Protein AF-A0A1A5D2A3-F1 (afdb_monomer)

Structure (mmCIF, N/CA/C/O backbone):
data_AF-A0A1A5D2A3-F1
#
_entry.id   AF-A0A1A5D2A3-F1
#
loop_
_atom_site.group_PDB
_atom_site.id
_atom_site.type_symbol
_atom_site.label_atom_id
_atom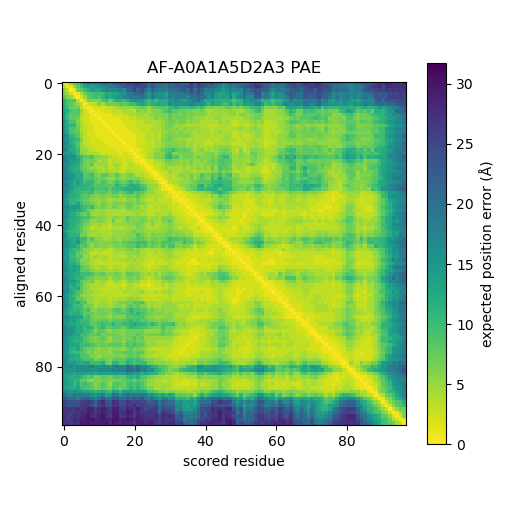_site.label_alt_id
_atom_site.label_comp_id
_atom_site.label_asym_id
_atom_site.label_entity_id
_atom_site.label_seq_id
_atom_site.pdbx_PDB_ins_code
_atom_site.Cartn_x
_atom_site.Cartn_y
_atom_site.Cartn_z
_atom_site.occupancy
_atom_site.B_iso_or_equiv
_atom_site.auth_seq_id
_atom_site.auth_comp_id
_atom_site.auth_asym_id
_atom_site.auth_atom_id
_atom_site.pdbx_PDB_model_num
ATOM 1 N N . MET A 1 1 ? 18.859 -3.060 -9.318 1.00 36.06 1 MET A N 1
ATOM 2 C CA . MET A 1 1 ? 19.002 -3.624 -7.960 1.00 36.06 1 MET A CA 1
ATOM 3 C C . MET A 1 1 ? 17.646 -3.484 -7.281 1.00 36.06 1 MET A C 1
ATOM 5 O O . MET A 1 1 ? 17.306 -2.406 -6.817 1.00 36.06 1 MET A O 1
ATOM 9 N N . ALA A 1 2 ? 16.792 -4.502 -7.407 1.00 46.47 2 ALA A N 1
ATOM 10 C CA . ALA A 1 2 ? 15.437 -4.448 -6.870 1.00 46.47 2 ALA A CA 1
ATOM 11 C C . ALA A 1 2 ? 15.517 -4.621 -5.352 1.00 46.47 2 ALA A C 1
ATOM 13 O O . ALA A 1 2 ? 15.985 -5.655 -4.876 1.00 46.47 2 ALA A O 1
ATOM 14 N N . LEU A 1 3 ? 15.101 -3.596 -4.613 1.00 49.12 3 LEU A N 1
ATOM 15 C CA . LEU A 1 3 ? 14.856 -3.676 -3.179 1.00 49.12 3 LEU A CA 1
ATOM 16 C C . LEU A 1 3 ? 13.822 -4.789 -2.965 1.00 49.12 3 LEU A C 1
ATOM 18 O O . LEU A 1 3 ? 12.628 -4.563 -3.140 1.00 49.12 3 LEU A O 1
ATOM 22 N N . ARG A 1 4 ? 14.265 -6.009 -2.639 1.00 54.66 4 ARG A N 1
ATOM 23 C CA . ARG A 1 4 ? 13.397 -6.958 -1.940 1.00 54.66 4 ARG A CA 1
ATOM 24 C C . ARG A 1 4 ? 13.177 -6.296 -0.585 1.00 54.66 4 ARG A C 1
ATOM 26 O O . ARG A 1 4 ? 14.161 -6.156 0.145 1.00 54.66 4 ARG A O 1
ATOM 33 N N . PRO A 1 5 ? 11.970 -5.810 -0.260 1.00 55.75 5 PRO A N 1
ATOM 34 C CA . PRO A 1 5 ? 11.752 -5.306 1.080 1.00 55.75 5 PRO A CA 1
ATOM 35 C C . PRO A 1 5 ? 12.091 -6.408 2.066 1.00 55.75 5 PRO A C 1
ATOM 37 O O . PRO A 1 5 ? 11.874 -7.592 1.785 1.00 55.75 5 PRO A O 1
ATOM 40 N N . CYS A 1 6 ? 12.620 -6.030 3.224 1.00 64.62 6 CYS A N 1
ATOM 41 C CA . CYS A 1 6 ? 12.708 -6.956 4.335 1.00 64.62 6 CYS A CA 1
ATOM 42 C C . CYS A 1 6 ? 11.297 -7.499 4.583 1.00 64.62 6 CYS A C 1
ATOM 44 O O . CYS A 1 6 ? 10.441 -6.793 5.111 1.00 64.62 6 CYS A O 1
ATOM 46 N N . ASN A 1 7 ? 11.045 -8.749 4.179 1.00 66.75 7 ASN A N 1
ATOM 47 C CA . ASN A 1 7 ? 9.720 -9.379 4.210 1.00 66.75 7 ASN A CA 1
ATOM 48 C C . ASN A 1 7 ? 9.066 -9.262 5.597 1.00 66.75 7 ASN A C 1
ATOM 50 O O . ASN A 1 7 ? 7.851 -9.163 5.719 1.00 66.75 7 ASN A O 1
ATOM 54 N N . ARG A 1 8 ? 9.896 -9.211 6.646 1.00 74.44 8 ARG A N 1
ATOM 55 C CA . ARG A 1 8 ? 9.485 -8.998 8.033 1.00 74.44 8 ARG A CA 1
ATOM 56 C C . ARG A 1 8 ? 8.860 -7.626 8.288 1.00 74.44 8 ARG A C 1
ATOM 58 O O . ARG A 1 8 ? 7.870 -7.559 8.999 1.00 74.44 8 ARG A O 1
ATOM 65 N N . GLU A 1 9 ? 9.426 -6.556 7.742 1.00 78.69 9 GLU A N 1
ATOM 66 C CA . GLU A 1 9 ? 8.951 -5.190 7.978 1.00 78.69 9 GLU A CA 1
ATOM 67 C C . GLU A 1 9 ? 7.622 -4.950 7.264 1.00 78.69 9 GLU A C 1
ATOM 69 O O . GLU A 1 9 ?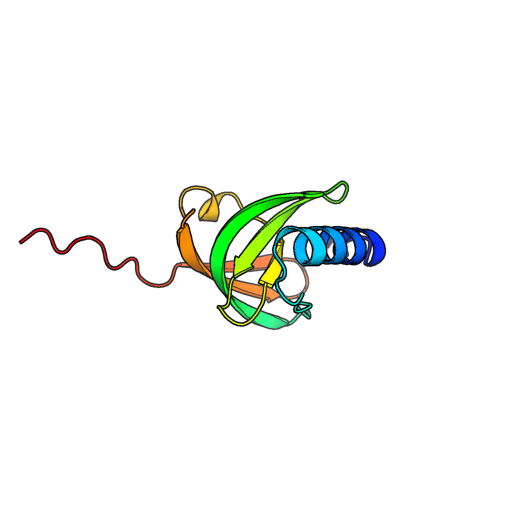 6.665 -4.488 7.879 1.00 78.69 9 GLU A O 1
ATOM 74 N N . LEU A 1 10 ? 7.529 -5.376 6.001 1.00 76.06 10 LEU A N 1
ATOM 75 C CA . LEU A 1 10 ? 6.275 -5.342 5.253 1.00 76.06 10 LEU A CA 1
ATOM 76 C C . LEU A 1 10 ? 5.196 -6.180 5.954 1.00 76.06 10 LEU A C 1
ATOM 78 O O . LEU A 1 10 ? 4.066 -5.724 6.101 1.00 76.06 10 LEU A O 1
ATOM 82 N N . ALA A 1 11 ? 5.548 -7.377 6.439 1.00 80.00 11 ALA A N 1
ATOM 83 C CA . ALA A 1 11 ? 4.625 -8.222 7.192 1.00 80.00 11 ALA A CA 1
ATOM 84 C C . ALA A 1 11 ? 4.207 -7.597 8.531 1.00 80.00 11 ALA A C 1
ATOM 86 O O . ALA 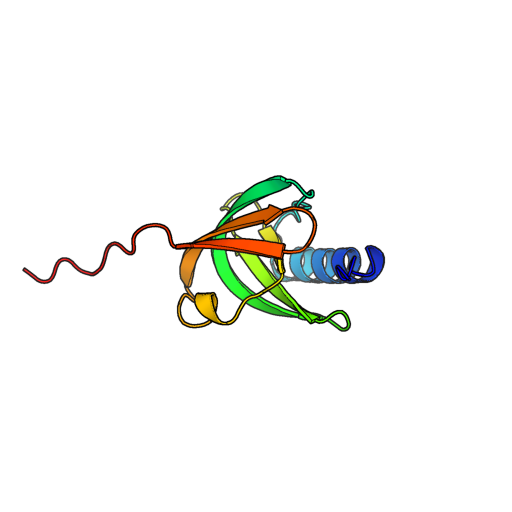A 1 11 ? 3.059 -7.757 8.937 1.00 80.00 11 ALA A O 1
ATOM 87 N N . GLN A 1 12 ? 5.107 -6.895 9.223 1.00 83.94 12 GLN A N 1
ATOM 88 C CA . GLN A 1 12 ? 4.783 -6.219 10.476 1.00 83.94 12 GLN A CA 1
ATOM 89 C C . GLN A 1 12 ? 3.855 -5.030 10.232 1.00 83.94 12 GLN A C 1
ATOM 91 O O . GLN A 1 12 ? 2.826 -4.932 10.886 1.00 83.94 12 GLN A O 1
ATOM 96 N N . ALA A 1 13 ? 4.166 -4.187 9.249 1.00 83.50 13 ALA A N 1
ATOM 97 C CA . ALA A 1 13 ? 3.322 -3.063 8.869 1.00 83.50 13 ALA A CA 1
ATOM 98 C C . ALA A 1 13 ? 1.935 -3.510 8.409 1.00 83.50 13 ALA A C 1
ATOM 100 O O . ALA A 1 13 ? 0.927 -2.923 8.783 1.00 83.50 13 ALA A O 1
ATOM 101 N N . ALA A 1 14 ? 1.879 -4.590 7.632 1.00 82.50 14 ALA A N 1
ATOM 102 C CA . ALA A 1 14 ? 0.630 -5.232 7.279 1.00 82.50 14 ALA A CA 1
ATOM 103 C C . ALA A 1 14 ? -0.158 -5.680 8.514 1.00 82.50 14 ALA A C 1
ATOM 105 O O . ALA A 1 14 ? -1.350 -5.427 8.596 1.00 82.50 14 ALA A O 1
ATOM 106 N N . LYS A 1 15 ? 0.477 -6.324 9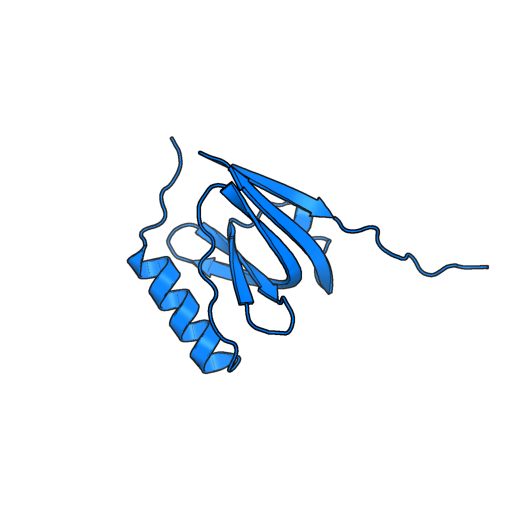.495 1.00 84.88 15 LYS A N 1
ATOM 107 C CA . LYS A 1 15 ? -0.216 -6.716 10.732 1.00 84.88 15 LYS A CA 1
ATOM 108 C C . LYS A 1 15 ? -0.738 -5.510 11.507 1.00 84.88 15 LYS A C 1
ATOM 110 O O . LYS A 1 15 ? -1.863 -5.563 11.984 1.00 84.88 15 LYS A O 1
ATOM 115 N N . ASP A 1 16 ? 0.049 -4.443 11.588 1.00 86.94 16 ASP A N 1
ATOM 116 C CA . ASP A 1 16 ? -0.329 -3.197 12.259 1.00 86.94 16 ASP A CA 1
ATOM 117 C C . ASP A 1 16 ? -1.560 -2.567 11.598 1.00 86.94 16 ASP A C 1
ATOM 119 O O . ASP A 1 16 ? -2.564 -2.298 12.248 1.00 86.94 16 ASP A O 1
ATOM 123 N N . ILE A 1 17 ? -1.537 -2.450 10.268 1.00 83.88 17 ILE A N 1
ATOM 124 C CA . ILE A 1 17 ? -2.662 -1.936 9.478 1.00 83.88 17 ILE A CA 1
ATOM 125 C C . ILE A 1 17 ? -3.879 -2.852 9.592 1.00 83.88 17 ILE A C 1
ATOM 127 O O . ILE A 1 17 ? -4.997 -2.360 9.695 1.00 83.88 17 ILE A O 1
ATOM 131 N N . ALA A 1 18 ? -3.690 -4.171 9.581 1.00 84.81 18 ALA A N 1
ATOM 132 C CA . ALA A 1 18 ? -4.779 -5.123 9.764 1.00 84.81 18 ALA A CA 1
ATOM 133 C C . ALA A 1 18 ? -5.419 -4.988 11.154 1.00 84.81 18 ALA A C 1
ATOM 135 O O . ALA A 1 18 ? -6.636 -5.076 11.269 1.00 84.81 18 ALA A O 1
ATOM 136 N N . ALA A 1 19 ? -4.619 -4.734 12.192 1.00 84.75 19 ALA A N 1
ATOM 137 C CA . ALA A 1 19 ? -5.106 -4.494 13.547 1.00 84.75 19 ALA A CA 1
ATOM 138 C C . ALA A 1 19 ? -5.829 -3.140 13.677 1.00 84.75 19 ALA A C 1
ATOM 140 O O . ALA A 1 19 ? -6.871 -3.071 14.318 1.00 84.75 19 ALA A O 1
ATOM 141 N N . ASP A 1 20 ? -5.310 -2.091 13.034 1.00 84.56 20 ASP A N 1
ATOM 142 C CA . ASP A 1 20 ? -5.869 -0.730 13.030 1.00 84.56 20 ASP A CA 1
ATOM 143 C C . ASP A 1 20 ? -7.152 -0.618 12.191 1.00 84.56 20 ASP A C 1
ATOM 145 O O . ASP A 1 20 ? -8.145 -0.028 12.604 1.00 84.56 20 ASP A O 1
ATOM 149 N N . THR A 1 21 ? -7.143 -1.204 10.991 1.00 77.44 21 THR A N 1
ATOM 150 C CA . THR A 1 21 ? -8.230 -1.062 10.005 1.00 77.44 21 THR A CA 1
ATOM 151 C C . THR A 1 21 ? -9.226 -2.225 10.060 1.00 77.44 21 THR A C 1
ATOM 153 O O . THR A 1 21 ? -10.296 -2.140 9.466 1.00 77.44 21 THR A O 1
ATOM 156 N N . GLY A 1 22 ? -8.876 -3.338 10.715 1.00 80.75 22 GLY A N 1
ATOM 157 C CA . GLY A 1 22 ? -9.671 -4.574 10.738 1.00 80.75 22 GLY A CA 1
ATOM 158 C C . GLY A 1 22 ? -9.699 -5.342 9.409 1.00 80.75 22 GLY A C 1
ATOM 159 O O . GLY A 1 22 ? -10.429 -6.322 9.275 1.00 80.75 22 GLY A O 1
ATOM 160 N N . LEU A 1 23 ? -8.935 -4.902 8.407 1.00 82.94 23 LEU A N 1
ATOM 161 C CA . LEU A 1 23 ? -8.913 -5.507 7.077 1.00 82.94 23 LEU A CA 1
ATOM 162 C C . LEU A 1 23 ? -7.936 -6.689 7.023 1.00 82.94 23 LEU A C 1
ATOM 164 O O . LEU A 1 23 ? -6.886 -6.682 7.662 1.00 82.94 23 LEU A O 1
ATOM 168 N N . ALA A 1 24 ? -8.235 -7.691 6.196 1.00 83.88 24 ALA A N 1
ATOM 169 C CA . ALA A 1 24 ? -7.320 -8.805 5.965 1.00 83.88 24 ALA A CA 1
ATOM 170 C C . ALA A 1 24 ? -6.154 -8.379 5.055 1.00 83.88 24 ALA A C 1
ATOM 172 O O . ALA A 1 24 ? -6.371 -7.884 3.945 1.00 83.88 24 ALA A O 1
ATOM 173 N N . HIS A 1 25 ? -4.913 -8.608 5.496 1.00 81.00 25 HIS A N 1
ATOM 174 C CA . HIS A 1 25 ? -3.741 -8.379 4.652 1.00 81.00 25 HIS A CA 1
ATOM 175 C C . HIS A 1 25 ? -3.641 -9.447 3.562 1.00 81.00 25 HIS A C 1
ATOM 177 O O . HIS A 1 25 ? -3.491 -10.637 3.856 1.00 81.00 25 HIS A O 1
ATOM 183 N N . ARG A 1 26 ? -3.652 -9.016 2.299 1.00 81.12 26 ARG A N 1
ATOM 184 C CA . ARG A 1 26 ? -3.414 -9.883 1.145 1.00 81.12 26 ARG A CA 1
ATOM 185 C C . ARG A 1 26 ? -2.011 -9.632 0.589 1.00 81.12 26 ARG A C 1
ATOM 187 O O . ARG A 1 26 ? -1.783 -8.569 -0.002 1.00 81.12 26 ARG A O 1
ATOM 194 N N . PRO A 1 27 ? -1.073 -10.583 0.764 1.00 75.12 27 PRO A N 1
ATOM 195 C CA . PRO A 1 27 ? 0.273 -10.441 0.233 1.00 75.12 27 PRO A CA 1
ATOM 196 C C . PRO A 1 27 ? 0.238 -10.391 -1.297 1.00 75.12 27 PRO A C 1
ATOM 198 O O . PRO A 1 27 ? -0.489 -11.145 -1.947 1.00 75.12 27 PRO A O 1
ATOM 201 N N . VAL A 1 28 ? 1.040 -9.494 -1.866 1.00 74.44 28 VAL A N 1
ATOM 202 C CA . VAL A 1 28 ? 1.183 -9.337 -3.315 1.00 74.44 28 VAL A CA 1
ATOM 203 C C . VAL A 1 28 ? 2.452 -10.050 -3.751 1.00 74.44 28 VAL A C 1
ATOM 205 O O . VAL A 1 28 ? 3.551 -9.626 -3.396 1.00 74.44 28 VAL A O 1
ATOM 208 N N . ALA A 1 29 ? 2.295 -11.142 -4.496 1.00 72.31 29 ALA A N 1
ATOM 209 C CA . ALA A 1 29 ? 3.420 -11.837 -5.105 1.00 72.31 29 ALA A CA 1
ATOM 210 C C . ALA A 1 29 ? 3.951 -11.058 -6.318 1.00 72.31 29 ALA A C 1
ATOM 212 O O . ALA A 1 29 ? 3.234 -10.270 -6.944 1.00 72.31 29 ALA A O 1
ATOM 213 N N . ASP A 1 30 ? 5.212 -11.287 -6.674 1.00 70.25 30 ASP A N 1
ATOM 214 C CA . ASP A 1 30 ? 5.734 -10.822 -7.951 1.00 70.25 30 ASP A CA 1
ATOM 215 C C . ASP A 1 30 ? 4.938 -11.437 -9.115 1.00 70.25 30 ASP A C 1
ATOM 217 O O . ASP A 1 30 ? 4.506 -12.584 -9.077 1.00 70.25 30 ASP A O 1
ATOM 221 N N . GLY A 1 31 ? 4.650 -10.624 -10.129 1.00 72.62 31 GLY A N 1
ATOM 222 C CA . GLY A 1 31 ? 3.755 -10.978 -11.231 1.00 72.62 31 GLY A CA 1
ATOM 223 C C . GLY A 1 31 ? 2.269 -10.765 -10.932 1.00 72.62 31 GLY A C 1
ATOM 224 O O . GLY A 1 31 ? 1.467 -10.773 -11.867 1.00 72.62 31 GLY A O 1
ATOM 225 N N . GLN A 1 32 ? 1.882 -10.518 -9.675 1.00 80.69 32 GLN A N 1
ATOM 226 C CA . GLN A 1 32 ? 0.478 -10.346 -9.319 1.00 80.69 32 GLN A CA 1
ATOM 227 C C . GLN A 1 32 ? -0.012 -8.923 -9.618 1.00 80.69 32 GLN A C 1
ATOM 229 O O . GLN A 1 32 ? 0.624 -7.920 -9.273 1.00 80.69 32 GLN A O 1
ATOM 234 N N . ARG A 1 33 ? -1.178 -8.850 -10.265 1.00 84.25 33 ARG A N 1
ATOM 235 C CA . ARG A 1 33 ? -1.952 -7.622 -10.447 1.00 84.25 33 ARG A CA 1
ATOM 236 C C . ARG A 1 33 ? -2.951 -7.503 -9.310 1.00 84.25 33 ARG A C 1
ATOM 238 O O . ARG A 1 33 ? -3.702 -8.437 -9.049 1.00 84.25 33 ARG A O 1
ATOM 245 N N . VAL A 1 34 ? -2.972 -6.345 -8.671 1.00 86.31 34 VAL A N 1
ATOM 246 C CA . VAL A 1 34 ? -3.893 -6.021 -7.587 1.00 86.31 34 VAL A CA 1
ATOM 247 C C . VAL A 1 34 ? -4.621 -4.746 -7.944 1.00 86.31 34 VAL A C 1
ATOM 249 O O . VAL A 1 34 ? -3.983 -3.719 -8.147 1.00 86.31 34 VAL A O 1
ATOM 252 N N . ALA A 1 35 ? -5.942 -4.816 -8.034 1.00 87.31 35 ALA A N 1
ATOM 253 C CA . ALA A 1 35 ? -6.797 -3.651 -8.192 1.00 87.31 35 ALA A CA 1
ATOM 254 C C . ALA A 1 35 ? -7.393 -3.271 -6.836 1.00 87.31 35 ALA A C 1
ATOM 256 O O . ALA A 1 35 ? -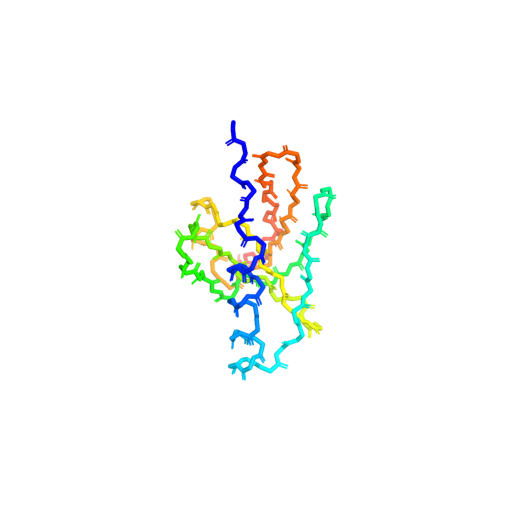7.657 -4.137 -6.015 1.00 87.31 35 ALA A O 1
ATOM 257 N N . GLY A 1 36 ? -7.569 -1.978 -6.593 1.00 88.56 36 GLY A N 1
ATOM 258 C CA . GLY A 1 36 ? -8.198 -1.494 -5.375 1.00 88.56 36 GLY A CA 1
ATOM 259 C C . GLY A 1 36 ? -8.268 0.024 -5.319 1.00 88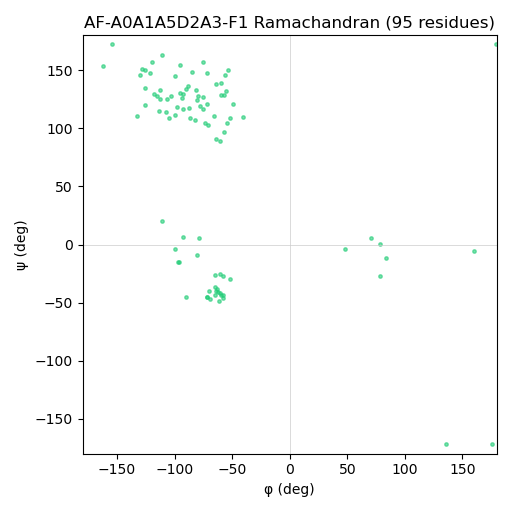.56 36 GLY A C 1
ATOM 260 O O . GLY A 1 36 ? -7.709 0.733 -6.156 1.00 88.56 36 GLY A O 1
ATOM 261 N N . ILE A 1 37 ? -8.967 0.545 -4.323 1.00 88.81 37 ILE A N 1
ATOM 262 C CA . ILE A 1 37 ? -9.040 1.976 -4.056 1.00 88.81 37 ILE A CA 1
ATOM 263 C C . ILE A 1 37 ? -7.775 2.389 -3.313 1.00 88.81 37 ILE A C 1
ATOM 265 O O . ILE A 1 37 ? -7.428 1.817 -2.278 1.00 88.81 37 ILE A O 1
ATOM 269 N N . TYR A 1 38 ? -7.087 3.412 -3.818 1.00 89.69 38 TYR A N 1
ATOM 270 C CA . TYR A 1 38 ? -5.961 3.998 -3.107 1.00 89.69 38 TYR A CA 1
ATOM 271 C C . TYR A 1 38 ? -6.461 4.772 -1.889 1.00 89.69 38 TYR A C 1
ATOM 273 O O . TYR A 1 38 ? -6.982 5.880 -2.010 1.00 89.69 38 TYR A O 1
ATOM 281 N N . ARG A 1 39 ? -6.311 4.175 -0.703 1.00 85.62 39 ARG A N 1
ATOM 282 C CA . ARG A 1 39 ? -6.820 4.743 0.554 1.00 85.62 39 ARG A CA 1
ATOM 283 C C . ARG A 1 39 ? -5.810 5.644 1.249 1.00 85.62 39 ARG A C 1
ATOM 285 O O . ARG A 1 39 ? -6.190 6.706 1.725 1.00 85.62 39 ARG A O 1
ATOM 292 N N . ARG A 1 40 ? -4.547 5.208 1.342 1.00 86.19 40 ARG A N 1
ATOM 293 C CA . ARG A 1 40 ? -3.460 5.952 2.004 1.00 86.19 40 ARG A CA 1
ATOM 294 C C . ARG A 1 40 ? -2.076 5.452 1.604 1.00 86.19 40 ARG A C 1
ATOM 296 O O . ARG A 1 40 ? -1.903 4.276 1.271 1.00 86.19 40 ARG A O 1
ATOM 303 N N . SER A 1 41 ? -1.082 6.337 1.684 1.00 86.88 41 SER A N 1
ATOM 304 C CA . SER A 1 41 ? 0.334 5.963 1.651 1.00 86.88 41 SER A CA 1
ATOM 305 C C . SER A 1 41 ? 0.840 5.665 3.058 1.00 86.88 41 SER A C 1
ATOM 307 O O . SER A 1 41 ? 0.587 6.434 3.981 1.00 86.88 41 SER A O 1
ATOM 309 N N . VAL A 1 42 ? 1.608 4.593 3.199 1.00 85.25 42 VAL A N 1
ATOM 310 C CA . VAL A 1 42 ? 2.234 4.162 4.447 1.00 85.25 42 VAL A CA 1
ATOM 311 C C . VAL A 1 42 ? 3.742 4.318 4.296 1.00 85.25 42 VAL A C 1
ATOM 313 O O . VAL A 1 42 ? 4.333 3.814 3.340 1.00 85.25 42 VAL A O 1
ATOM 316 N N . MET A 1 43 ? 4.372 5.050 5.211 1.00 84.44 43 MET A N 1
ATOM 317 C CA . MET A 1 43 ? 5.827 5.174 5.257 1.00 84.44 43 MET A CA 1
ATOM 318 C C . MET A 1 43 ? 6.390 4.021 6.086 1.00 84.44 43 MET A C 1
ATOM 320 O O . MET A 1 43 ? 6.080 3.915 7.268 1.00 84.44 43 MET A O 1
ATOM 324 N N . LEU A 1 44 ? 7.196 3.167 5.460 1.00 81.50 44 LEU A N 1
ATOM 325 C CA . LEU A 1 44 ? 7.931 2.089 6.115 1.00 81.50 44 LEU A CA 1
ATOM 326 C C . LEU A 1 44 ? 9.434 2.407 6.101 1.00 81.50 44 LEU A C 1
ATOM 328 O O . LEU A 1 44 ? 9.887 3.242 5.314 1.00 81.50 44 LEU A O 1
ATOM 332 N N . ALA A 1 45 ? 10.221 1.734 6.939 1.00 76.06 45 ALA A N 1
ATOM 333 C CA . ALA A 1 45 ? 11.674 1.922 6.981 1.00 76.06 45 ALA A CA 1
ATOM 334 C C . ALA A 1 45 ? 12.359 1.485 5.667 1.00 76.06 45 ALA A C 1
ATOM 336 O O . ALA A 1 45 ? 13.373 2.055 5.274 1.00 76.06 45 ALA A O 1
ATOM 337 N N . SER A 1 46 ? 11.752 0.553 4.930 1.00 72.31 46 SER A N 1
ATOM 338 C CA . SER A 1 46 ? 12.175 0.112 3.598 1.00 72.31 46 SER A CA 1
ATOM 339 C C . SER A 1 46 ? 11.730 1.053 2.464 1.00 72.31 46 SER A C 1
ATOM 341 O O . SER A 1 46 ? 12.131 0.856 1.317 1.00 72.31 46 SER A O 1
ATOM 343 N N . GLY A 1 47 ? 10.874 2.043 2.738 1.00 83.50 47 GLY A N 1
ATOM 344 C CA . GLY A 1 47 ? 10.354 2.988 1.747 1.00 83.50 47 GLY A CA 1
ATOM 345 C C . GLY A 1 47 ? 8.850 3.232 1.864 1.00 83.50 47 GLY A C 1
ATOM 346 O O . GLY A 1 47 ? 8.189 2.806 2.808 1.00 83.50 47 GLY A O 1
ATOM 347 N N . ARG A 1 48 ? 8.276 3.940 0.888 1.00 86.06 48 ARG A N 1
ATOM 348 C CA . ARG A 1 48 ? 6.845 4.271 0.884 1.00 86.06 48 ARG A CA 1
ATOM 349 C C . ARG A 1 48 ? 6.031 3.189 0.174 1.00 86.06 48 ARG A C 1
ATOM 351 O O . ARG A 1 48 ? 6.353 2.782 -0.942 1.00 86.06 48 ARG A O 1
ATOM 358 N N . TYR A 1 49 ? 4.934 2.785 0.799 1.00 86.06 49 TYR A N 1
ATOM 359 C CA . TYR A 1 49 ? 3.978 1.809 0.289 1.00 86.06 49 TYR A CA 1
ATOM 360 C C . TYR A 1 49 ? 2.601 2.437 0.158 1.00 86.06 49 TYR A C 1
ATOM 362 O O . TYR A 1 49 ? 2.282 3.447 0.778 1.00 86.06 49 TYR A O 1
ATOM 370 N N . THR A 1 50 ? 1.782 1.857 -0.697 1.00 88.31 50 THR A N 1
ATOM 371 C CA . THR A 1 50 ? 0.386 2.214 -0.878 1.00 88.31 50 THR A CA 1
ATOM 372 C C . THR A 1 50 ? -0.485 1.084 -0.400 1.00 88.31 50 THR A C 1
ATOM 374 O O . THR A 1 50 ? -0.264 -0.069 -0.760 1.00 88.31 50 THR A O 1
ATOM 377 N N . MET A 1 51 ? -1.493 1.460 0.378 1.00 89.31 51 MET A N 1
ATOM 378 C CA . MET A 1 51 ? -2.593 0.593 0.744 1.00 89.31 51 MET A CA 1
ATOM 379 C C . MET A 1 51 ? -3.666 0.675 -0.342 1.00 89.31 51 MET A C 1
ATOM 381 O O . MET A 1 51 ? -4.335 1.705 -0.487 1.00 89.31 51 MET A O 1
ATOM 385 N N . LEU A 1 52 ? -3.796 -0.409 -1.107 1.00 89.81 52 LEU A N 1
ATOM 386 C CA . LEU A 1 52 ? -4.937 -0.637 -1.985 1.00 89.81 52 LEU A CA 1
ATOM 387 C C . LEU A 1 52 ? -5.970 -1.458 -1.240 1.00 89.81 52 LEU A C 1
ATOM 389 O O . LEU A 1 52 ? -5.649 -2.525 -0.726 1.00 89.81 52 LEU A O 1
ATOM 393 N N . ASP A 1 53 ? -7.185 -0.942 -1.195 1.00 88.12 53 ASP A N 1
ATOM 394 C CA . ASP A 1 53 ? -8.340 -1.628 -0.641 1.00 88.12 53 ASP A CA 1
ATOM 395 C C . ASP A 1 53 ? -9.141 -2.273 -1.776 1.00 88.12 53 ASP A C 1
ATOM 397 O O . ASP A 1 53 ? -9.603 -1.583 -2.682 1.00 88.12 53 ASP A O 1
ATOM 401 N N . ASP A 1 54 ? -9.262 -3.596 -1.747 1.00 84.31 54 ASP A N 1
ATOM 402 C CA . ASP A 1 54 ? -10.032 -4.389 -2.720 1.00 84.31 54 ASP A CA 1
ATOM 403 C C . ASP A 1 54 ? -11.484 -4.615 -2.235 1.00 84.31 54 ASP A C 1
ATOM 405 O O . ASP A 1 54 ? -12.246 -5.383 -2.811 1.00 84.31 54 ASP A O 1
ATOM 409 N N . GLY A 1 55 ? -11.890 -3.987 -1.125 1.00 81.31 55 GLY A N 1
ATOM 410 C CA . GLY A 1 55 ? -13.178 -4.198 -0.458 1.00 81.31 55 GLY A CA 1
ATOM 411 C C . GLY A 1 55 ? -13.254 -5.469 0.398 1.00 81.31 55 GLY A C 1
ATOM 412 O O . GLY A 1 55 ? -13.987 -5.495 1.382 1.00 81.31 55 GLY A O 1
ATOM 413 N N . MET A 1 56 ? -12.478 -6.512 0.082 1.00 83.00 56 MET A N 1
ATOM 414 C CA . MET A 1 56 ? -12.370 -7.740 0.897 1.00 83.00 56 MET A CA 1
ATOM 415 C C . MET A 1 56 ? -11.155 -7.749 1.834 1.00 83.00 56 MET A C 1
ATOM 417 O O . MET A 1 56 ? -11.037 -8.583 2.729 1.00 83.00 56 MET A O 1
ATOM 421 N N . GLY A 1 57 ? -10.214 -6.848 1.598 1.00 86.75 57 GLY A N 1
ATOM 422 C CA . GLY A 1 57 ? -8.955 -6.760 2.310 1.00 86.75 57 GLY A CA 1
ATOM 423 C C . GLY A 1 57 ? -8.090 -5.681 1.689 1.00 86.75 57 GLY A C 1
ATOM 424 O O . GLY A 1 57 ? -8.525 -4.946 0.800 1.00 86.75 57 GLY A O 1
ATOM 425 N N . PHE A 1 58 ? -6.847 -5.611 2.141 1.00 89.00 58 PHE A N 1
ATOM 426 C CA . PHE A 1 58 ? -5.902 -4.636 1.629 1.00 89.00 58 PHE A CA 1
ATOM 427 C C . PHE A 1 58 ? -4.603 -5.288 1.187 1.00 89.00 58 PHE A C 1
ATOM 429 O O . PHE A 1 58 ? -4.150 -6.295 1.736 1.00 89.00 58 PHE A O 1
ATOM 436 N N . SER A 1 59 ? -3.971 -4.651 0.216 1.00 88.38 59 SER A N 1
ATOM 437 C CA . SER A 1 59 ? -2.670 -5.037 -0.295 1.00 88.38 59 SER A CA 1
ATOM 438 C C . SER A 1 59 ? -1.717 -3.862 -0.241 1.00 88.38 59 SER A C 1
ATOM 440 O O . SER A 1 59 ? -2.046 -2.742 -0.640 1.00 88.38 59 SER A O 1
ATOM 442 N N . LEU A 1 60 ? -0.512 -4.144 0.244 1.00 86.62 60 LEU A N 1
ATOM 443 C CA . LEU A 1 60 ? 0.582 -3.191 0.264 1.00 86.62 60 LEU A CA 1
ATOM 444 C C . LEU A 1 60 ? 1.416 -3.363 -0.995 1.00 86.62 60 LEU A C 1
ATOM 446 O O . LEU A 1 60 ? 2.042 -4.398 -1.214 1.00 86.62 60 LEU A O 1
ATOM 450 N N . VAL A 1 61 ? 1.436 -2.321 -1.813 1.00 87.12 61 VAL A N 1
ATOM 451 C CA . VAL A 1 61 ? 2.239 -2.262 -3.035 1.00 87.12 61 VAL A CA 1
ATOM 452 C C . VAL A 1 61 ? 3.193 -1.075 -2.960 1.00 87.12 61 VAL A C 1
ATOM 454 O O . VAL A 1 61 ? 2.862 -0.067 -2.334 1.00 87.12 61 VAL A O 1
ATOM 457 N N . PRO A 1 62 ? 4.392 -1.155 -3.553 1.00 86.19 62 PRO A N 1
ATOM 458 C CA . PRO A 1 62 ? 5.345 -0.053 -3.497 1.00 86.19 62 PRO A CA 1
ATOM 459 C C . PRO A 1 62 ? 4.739 1.213 -4.116 1.00 86.19 62 PRO A C 1
ATOM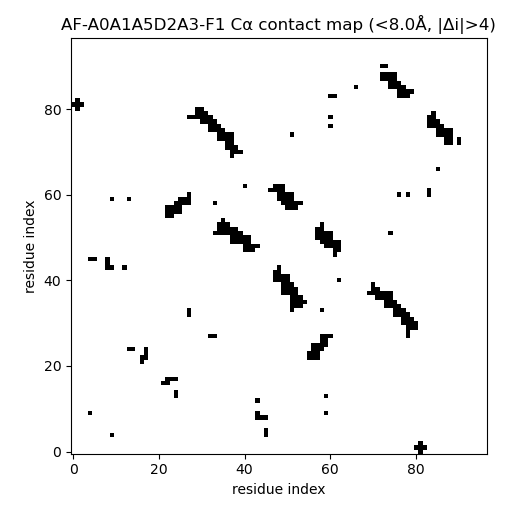 461 O O . PRO A 1 62 ? 4.194 1.189 -5.220 1.00 86.19 62 PRO A O 1
ATOM 464 N N . TRP A 1 63 ? 4.793 2.328 -3.393 1.00 87.75 63 TRP A N 1
ATOM 465 C CA . TRP A 1 63 ? 4.192 3.584 -3.836 1.00 87.75 63 TRP A CA 1
ATOM 466 C C . TRP A 1 63 ? 5.001 4.205 -4.986 1.00 87.75 63 TRP A C 1
ATOM 468 O O . TRP A 1 63 ? 6.225 4.079 -5.037 1.00 87.75 63 TRP A O 1
ATOM 478 N N . LYS A 1 64 ? 4.326 4.908 -5.908 1.00 85.38 64 LYS A N 1
ATOM 479 C CA . LYS A 1 64 ? 4.974 5.718 -6.954 1.00 85.38 64 LYS A CA 1
ATOM 480 C C . LYS A 1 64 ? 4.375 7.125 -7.006 1.00 85.38 64 LYS A C 1
ATOM 482 O O . LYS A 1 64 ? 3.163 7.259 -6.875 1.00 85.38 64 LYS A O 1
ATOM 487 N N . PRO A 1 65 ? 5.171 8.162 -7.315 1.00 83.56 65 PRO A N 1
ATOM 488 C CA . PRO A 1 65 ? 4.696 9.550 -7.346 1.00 83.56 65 PRO A CA 1
ATOM 489 C C . PRO A 1 65 ? 3.529 9.781 -8.320 1.00 83.56 65 PRO A C 1
ATOM 491 O O . PRO A 1 65 ? 2.677 10.628 -8.080 1.00 83.56 65 PRO A O 1
ATOM 494 N N . VAL A 1 66 ? 3.418 8.970 -9.380 1.00 82.94 66 VAL A N 1
ATOM 495 C CA . VAL A 1 66 ? 2.317 9.044 -10.359 1.00 82.94 66 VAL A CA 1
ATOM 496 C C . VAL A 1 66 ? 0.924 8.819 -9.749 1.00 82.94 66 VAL A C 1
ATOM 498 O O . VAL A 1 66 ? -0.065 9.306 -10.294 1.00 82.94 66 VAL A O 1
ATOM 501 N N . ILE A 1 67 ? 0.834 8.108 -8.619 1.00 85.31 67 ILE A N 1
ATOM 502 C CA . ILE A 1 67 ? -0.435 7.840 -7.929 1.00 85.31 67 ILE A CA 1
ATOM 503 C C . ILE A 1 67 ? -0.692 8.762 -6.737 1.00 85.31 67 ILE A C 1
ATOM 505 O O . ILE A 1 67 ? -1.759 8.685 -6.140 1.00 85.31 67 ILE A O 1
ATOM 509 N N . GLU A 1 68 ? 0.248 9.643 -6.382 1.00 83.75 68 GLU A N 1
ATOM 510 C CA . GLU A 1 68 ? 0.101 10.536 -5.225 1.00 83.75 68 GLU A CA 1
ATOM 511 C C . GLU A 1 68 ? -1.153 11.408 -5.346 1.00 83.75 68 GLU A C 1
ATOM 513 O O . GLU A 1 68 ? -1.960 11.481 -4.425 1.00 83.75 68 GLU A O 1
ATOM 518 N N . GLN A 1 69 ? -1.381 11.952 -6.543 1.00 84.25 69 GLN A N 1
ATOM 519 C CA . GLN A 1 69 ? -2.551 12.767 -6.885 1.00 84.25 69 GLN A CA 1
ATOM 520 C C . GLN A 1 69 ? -3.822 11.939 -7.155 1.00 84.25 69 GLN A C 1
ATOM 522 O O . GLN A 1 69 ? -4.836 12.473 -7.598 1.00 84.25 69 GLN A O 1
ATOM 527 N N . ARG A 1 70 ? -3.774 10.619 -6.947 1.00 84.19 70 ARG A N 1
ATOM 528 C CA . ARG A 1 70 ? -4.873 9.681 -7.224 1.00 84.19 70 ARG A CA 1
ATOM 529 C C . ARG A 1 70 ? -5.479 9.097 -5.951 1.00 84.19 70 ARG A C 1
ATOM 531 O O . ARG A 1 70 ? -6.112 8.045 -6.000 1.00 84.19 70 ARG A O 1
ATOM 538 N N . LEU A 1 71 ? -5.277 9.762 -4.814 1.00 86.81 71 LEU A N 1
ATOM 539 C CA . LEU A 1 71 ? -5.885 9.383 -3.542 1.00 86.81 71 LEU A CA 1
ATOM 540 C C . LEU A 1 71 ? -7.412 9.300 -3.680 1.00 86.81 71 LEU A C 1
ATOM 542 O O . LEU A 1 71 ? -8.040 10.185 -4.256 1.00 86.81 71 LEU A O 1
ATOM 546 N N . GLY A 1 72 ? -7.994 8.210 -3.187 1.00 85.50 72 GLY A N 1
ATOM 547 C CA . GLY A 1 72 ? -9.423 7.920 -3.296 1.00 85.50 72 GLY A CA 1
ATOM 548 C C . GLY A 1 72 ? -9.872 7.379 -4.657 1.00 85.50 72 GLY A C 1
ATOM 549 O O . GLY A 1 72 ? -11.057 7.106 -4.824 1.00 85.50 72 GLY A O 1
ATOM 550 N N . GLN A 1 73 ? -8.968 7.195 -5.626 1.00 86.94 73 GLN A N 1
ATOM 551 C CA . GLN A 1 73 ? -9.303 6.606 -6.927 1.00 86.94 73 GLN A CA 1
ATOM 552 C C . GLN A 1 73 ? -9.023 5.105 -6.963 1.00 86.94 73 GLN A C 1
ATOM 554 O O . GLN A 1 73 ? -8.162 4.593 -6.245 1.00 86.94 73 GLN A O 1
ATOM 559 N N . GLN A 1 74 ? -9.738 4.404 -7.842 1.00 86.75 74 GLN A N 1
ATOM 560 C CA . GLN A 1 74 ? -9.489 2.995 -8.117 1.00 86.75 74 GLN A CA 1
ATOM 561 C C . GLN A 1 74 ? -8.276 2.842 -9.041 1.00 86.75 74 GLN A C 1
ATOM 563 O O . GLN A 1 74 ? -8.272 3.312 -10.180 1.00 86.75 74 GLN A O 1
ATOM 568 N N . LEU A 1 75 ? -7.250 2.161 -8.546 1.00 88.44 75 LEU A N 1
ATOM 569 C CA . LEU A 1 75 ? -5.980 1.929 -9.219 1.00 88.44 75 LEU A CA 1
ATOM 570 C C . LEU A 1 75 ? -5.690 0.430 -9.256 1.00 88.44 75 LEU A C 1
ATOM 572 O O . LEU A 1 75 ? -6.074 -0.301 -8.348 1.00 88.44 75 LEU A O 1
ATOM 576 N N . ALA A 1 76 ? -4.970 -0.032 -10.272 1.00 88.44 76 ALA A N 1
ATOM 577 C CA . ALA A 1 76 ? -4.383 -1.362 -10.274 1.00 88.44 76 ALA A CA 1
ATOM 578 C C . ALA A 1 76 ? -2.858 -1.284 -10.287 1.00 88.44 76 ALA A C 1
ATOM 580 O O . ALA A 1 76 ? -2.262 -0.607 -11.119 1.00 88.44 76 ALA A O 1
ATOM 581 N N . ALA A 1 77 ? -2.219 -1.977 -9.356 1.00 87.75 77 ALA A N 1
ATOM 582 C CA . ALA A 1 77 ? -0.781 -2.150 -9.291 1.00 87.75 77 ALA A CA 1
ATOM 583 C C . ALA A 1 77 ? -0.414 -3.549 -9.783 1.00 87.75 77 ALA A C 1
ATOM 585 O O . ALA A 1 77 ? -0.921 -4.544 -9.276 1.00 87.75 77 ALA A O 1
ATOM 586 N N . THR A 1 78 ? 0.506 -3.639 -10.737 1.00 87.25 78 THR A N 1
ATOM 587 C CA . THR A 1 78 ? 1.101 -4.906 -11.169 1.00 87.25 78 THR A CA 1
ATOM 588 C C . THR A 1 78 ? 2.573 -4.915 -10.795 1.00 87.25 78 THR A C 1
ATOM 590 O O . THR A 1 78 ? 3.351 -4.119 -11.328 1.00 87.25 78 THR A O 1
ATOM 593 N N . VAL A 1 79 ? 2.970 -5.806 -9.886 1.00 82.94 79 VAL A N 1
ATOM 594 C CA . VAL A 1 79 ? 4.379 -5.979 -9.502 1.00 82.94 79 VAL A CA 1
ATOM 595 C C . VAL A 1 79 ? 5.058 -6.853 -10.556 1.00 82.94 79 VAL A C 1
ATOM 597 O O . VAL A 1 79 ? 4.599 -7.953 -10.830 1.00 82.94 79 VAL A O 1
ATOM 600 N N . ARG A 1 80 ? 6.146 -6.391 -11.177 1.00 77.19 80 ARG A N 1
ATOM 601 C CA . ARG A 1 80 ? 6.915 -7.151 -12.178 1.00 77.19 80 ARG A CA 1
ATOM 602 C C . ARG A 1 80 ? 8.400 -7.077 -11.866 1.00 77.19 80 ARG A C 1
ATOM 604 O O . ARG A 1 80 ? 8.960 -6.000 -12.025 1.00 77.19 80 ARG A O 1
ATOM 611 N N . GLY A 1 81 ? 9.014 -8.192 -11.446 1.00 64.38 81 GLY A N 1
ATOM 612 C CA . GLY A 1 81 ? 10.463 -8.509 -11.454 1.00 64.38 81 GLY A CA 1
ATOM 613 C C . GLY A 1 81 ? 11.489 -7.494 -10.908 1.00 64.38 81 GLY A C 1
ATOM 614 O O . GLY A 1 81 ? 12.679 -7.788 -10.874 1.00 64.38 81 GLY A O 1
ATOM 615 N N . GLY A 1 82 ? 11.072 -6.298 -10.498 1.00 67.38 82 GLY A N 1
ATOM 616 C CA . GLY A 1 82 ? 11.940 -5.149 -10.238 1.00 67.38 82 GLY A CA 1
ATOM 617 C C . GLY A 1 82 ? 11.239 -3.785 -10.254 1.00 67.38 82 GLY A C 1
ATOM 618 O O . GLY A 1 82 ? 11.867 -2.787 -9.912 1.00 67.38 82 GLY A O 1
ATOM 619 N N . GLY A 1 83 ? 9.951 -3.713 -10.600 1.00 73.94 83 GLY A N 1
ATOM 620 C CA . GLY A 1 83 ? 9.159 -2.490 -10.520 1.00 73.94 83 GLY A CA 1
ATOM 621 C C . GLY A 1 83 ? 7.666 -2.755 -10.360 1.00 73.94 83 GLY A C 1
ATOM 622 O O . GLY A 1 83 ? 7.199 -3.888 -10.444 1.00 73.94 83 GLY A O 1
ATOM 623 N N . VAL A 1 84 ? 6.909 -1.686 -10.134 1.00 84.25 84 VAL A N 1
ATOM 624 C CA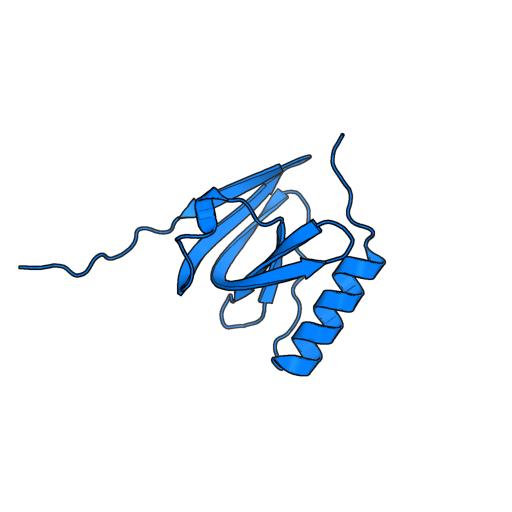 . VAL A 1 84 ? 5.445 -1.715 -10.111 1.00 84.25 84 VAL A CA 1
ATOM 625 C C . VAL A 1 84 ? 4.895 -0.826 -11.222 1.00 84.25 84 VAL A C 1
ATOM 627 O O . VAL A 1 84 ? 5.305 0.333 -11.394 1.00 84.25 84 VAL A O 1
ATOM 630 N N . SER A 1 85 ? 3.984 -1.396 -12.000 1.00 85.75 85 SER A N 1
ATOM 631 C CA . SER A 1 85 ? 3.194 -0.689 -13.001 1.00 85.75 85 SER A CA 1
ATOM 632 C C . SER A 1 85 ? 1.859 -0.305 -12.392 1.00 85.75 85 SER A C 1
ATOM 634 O O . SER A 1 85 ? 1.190 -1.152 -11.811 1.00 85.75 85 SER A O 1
ATOM 636 N N . TRP A 1 86 ? 1.484 0.961 -12.535 1.00 86.88 86 TRP A N 1
ATOM 637 C CA . TRP A 1 86 ? 0.210 1.481 -12.059 1.00 86.88 86 TRP A CA 1
ATOM 638 C C . TRP A 1 86 ? -0.708 1.729 -13.244 1.00 86.88 86 TRP A C 1
ATOM 640 O O . TRP A 1 86 ? -0.350 2.456 -14.167 1.00 86.88 86 TRP A O 1
ATOM 650 N N . GLU A 1 87 ? -1.889 1.138 -13.202 1.00 86.56 87 GLU A N 1
ATOM 651 C CA . GLU A 1 87 ? -2.980 1.375 -14.128 1.00 86.56 87 GLU A CA 1
ATOM 652 C C . GLU A 1 87 ? -4.045 2.175 -13.385 1.00 86.56 87 GLU A C 1
ATOM 654 O O . GLU A 1 87 ? -4.642 1.710 -12.416 1.00 86.56 87 GLU A O 1
ATOM 659 N N . ILE A 1 88 ? -4.269 3.411 -13.814 1.00 83.44 88 ILE A N 1
ATOM 660 C CA . ILE A 1 88 ? -5.318 4.249 -13.243 1.00 83.44 88 ILE A CA 1
ATOM 661 C C . ILE A 1 88 ? -6.608 3.829 -13.940 1.00 83.44 88 ILE A C 1
ATOM 663 O O . ILE A 1 88 ? -6.790 4.100 -15.129 1.00 83.44 88 ILE A O 1
ATOM 667 N N . GLY A 1 89 ? -7.474 3.113 -13.218 1.00 67.62 89 GLY A N 1
ATOM 668 C CA . GLY A 1 89 ? -8.800 2.771 -13.713 1.00 67.62 89 GLY A CA 1
ATOM 669 C C . GLY A 1 89 ? -9.515 4.067 -14.062 1.00 67.62 89 GLY A C 1
ATOM 670 O O . GLY A 1 89 ? -9.486 5.005 -13.267 1.00 67.62 89 GLY A O 1
ATOM 671 N N . ARG A 1 90 ? -10.070 4.150 -15.277 1.00 56.44 90 ARG A N 1
ATOM 672 C CA . ARG A 1 90 ? -10.673 5.366 -15.836 1.00 56.44 90 ARG A CA 1
ATOM 673 C C . ARG A 1 90 ? -11.479 6.084 -14.760 1.00 56.44 90 ARG A C 1
ATOM 675 O O . ARG A 1 90 ? -12.535 5.604 -14.353 1.00 56.44 90 ARG A O 1
ATOM 682 N N . GLN A 1 91 ? -10.961 7.232 -14.323 1.00 48.88 91 GLN A N 1
ATOM 683 C CA . GLN A 1 91 ? -11.701 8.194 -13.528 1.00 48.88 91 GLN A CA 1
ATOM 684 C C . GLN A 1 91 ? -12.987 8.432 -14.321 1.00 48.88 91 GLN A C 1
ATOM 686 O O . GLN A 1 91 ? -12.950 9.002 -15.416 1.00 48.88 91 GLN A O 1
ATOM 691 N N . ARG A 1 92 ? -14.125 7.939 -13.822 1.00 50.22 92 ARG A N 1
ATOM 692 C CA . ARG A 1 92 ? -15.391 8.593 -14.125 1.00 50.22 92 ARG A CA 1
ATOM 693 C C . ARG A 1 92 ? -15.207 9.989 -13.549 1.00 50.22 92 ARG A C 1
ATOM 695 O O . ARG A 1 92 ? -15.4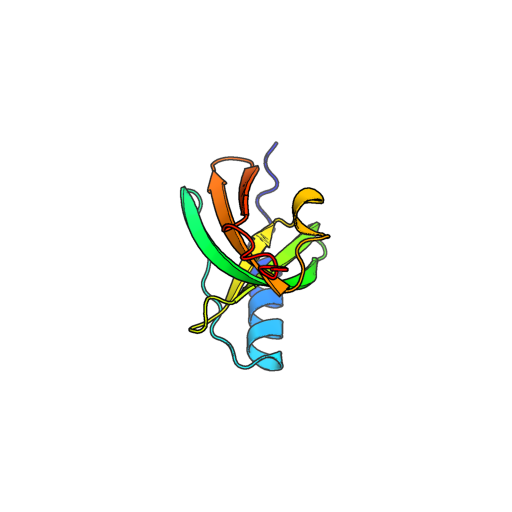03 10.207 -12.360 1.00 50.22 92 ARG A O 1
ATOM 702 N N . GLY A 1 93 ? -14.679 10.897 -14.371 1.00 46.88 93 GLY A N 1
ATOM 703 C CA . GLY A 1 93 ? -14.814 12.313 -14.099 1.00 46.88 93 GLY A CA 1
ATOM 704 C C . GLY A 1 93 ? -16.304 12.587 -13.912 1.00 46.88 93 GLY A C 1
ATOM 705 O O . GLY A 1 93 ? -17.119 11.854 -14.490 1.00 46.88 93 GLY A O 1
ATOM 706 N N . PRO A 1 94 ? -16.684 13.584 -13.102 1.00 51.53 94 PRO A N 1
ATOM 707 C CA . PRO A 1 94 ? -18.048 14.071 -13.172 1.00 51.53 94 PRO A CA 1
ATOM 708 C C . PRO A 1 94 ? -18.338 14.331 -14.653 1.00 51.53 94 PRO A C 1
ATOM 710 O O . PRO A 1 94 ? -17.589 15.044 -15.323 1.00 51.53 94 PRO A O 1
ATOM 713 N N . ALA A 1 95 ? -19.357 13.660 -15.188 1.00 48.75 95 ALA A N 1
ATOM 714 C CA . ALA A 1 95 ? -19.973 14.105 -16.419 1.00 48.75 95 ALA A CA 1
ATOM 715 C C . ALA A 1 95 ? -20.571 15.467 -16.071 1.00 48.75 95 ALA A C 1
ATOM 717 O O . ALA A 1 95 ? -21.659 15.544 -15.508 1.00 48.75 95 ALA A O 1
ATOM 718 N N . VAL A 1 96 ? -19.791 16.527 -16.267 1.00 50.69 96 VAL A N 1
ATOM 719 C CA . VAL A 1 96 ? -20.346 17.868 -16.336 1.00 50.69 96 VAL A CA 1
ATOM 720 C C . VAL A 1 96 ? -21.024 17.921 -17.699 1.00 50.69 96 VAL A C 1
ATOM 722 O O . VAL A 1 96 ? -20.363 17.826 -18.736 1.00 50.69 96 VAL A O 1
ATOM 725 N N . GLY A 1 97 ? -22.352 17.834 -17.659 1.00 52.62 97 GLY A N 1
ATOM 726 C CA . GLY A 1 97 ? -23.212 18.119 -18.802 1.00 52.62 97 GLY A CA 1
ATOM 727 C C . GLY A 1 97 ? -23.289 19.609 -19.081 1.00 52.62 97 GLY A C 1
ATOM 728 O O . GLY A 1 97 ? -22.755 20.398 -18.266 1.00 52.62 97 GLY A O 1
#

Solvent-accessible surface area (backbone atoms only — not comparable to full-atom values): 5756 Å² total; per-residue (Å²): 134,61,81,74,62,61,66,66,57,59,51,48,51,40,51,51,48,22,69,74,69,70,39,47,70,45,87,73,53,79,68,38,72,45,62,18,33,29,75,50,76,44,83,48,98,88,44,54,27,27,37,27,38,59,85,80,27,31,31,71,42,78,53,56,80,89,51,64,90,39,66,74,34,49,35,29,43,33,33,48,99,68,51,70,48,77,46,75,52,80,75,78,61,82,82,77,124

Mean predicted aligned error: 8.28 Å

Nearest PDB structures (foldseek):
  3s24-assembly4_D  TM=6.273E-01  e=1.628E+00  Homo sapiens
  1g29-assembly1_1  TM=6.021E-01  e=2.491E+00  Thermococcus litoralis
  7x0q-assembly1_A  TM=5.836E-01  e=2.647E+00  Acetivibrio thermocellus
  7ur8-assembly1_A  TM=5.007E-01  e=2.491E+00  synthetic construct
  2d62-assembly1_A-2  TM=4.592E-01  e=2.990E+00  Pyrococcus horikoshii

Secondary structure (DSSP, 8-state):
------HHHHHHHHHHHHHHH-PPB----TT-EEEEEEEEEEEETTEEEEEEE-SS-EEEEE--GGGGGGTTSEEEEEEETTEEEEEE---------

Sequence (97 aa):
MALRPCNRELAQAAKDIAADTGLAHRPVADGQRVAGIYRRSVMLASGRYTMLDDGMGFSLVPWKPVIEQRLGQQLAATVRGGGVSWEIGRQRGPAVG

pLDDT: mean 78.18, std 12.64, range [36.06, 89.81]

Radius of gyration: 13.55 Å; Cα contacts (8 Å, |Δi|>4): 169; chains: 1; bounding box: 42×30×32 Å

Foldseek 3Di:
DACPDPVVQQVVVQVVCCVVVVFDEDEADAQDKDKAAFADWDQTPSGIWTWGDPVRGTYTDHDDPVCPVVHRFIWMWHHHPRDIDIDGDDPPDPPPD